Protein AF-A0A2M7E391-F1 (afdb_monomer)

Nearest PDB structures (foldseek):
  7ap4-assembly1_B  TM=9.470E-01  e=5.760E-08  Thermus thermophilus HB8
  7ap4-assembly1_A  TM=9.101E-01  e=1.115E-07  Thermus thermophilus HB8
  4ah6-assembly2_D  TM=9.267E-01  e=7.210E-05  Homo sapiens

pLDDT: mean 94.97, std 2.72, range [83.25, 98.38]

Radius of gyration: 21.44 Å; Cα contacts (8 Å, |Δi|>4): 74; chains: 1; bounding box: 49×27×47 Å

InterPro domains:
  IPR004364 Aminoacyl-tRNA synthetase, class II (D/K/N) [PF00152] (1-71)
  IPR045864 Class II Aminoacyl-tRNA synthetase/Biotinyl protein ligase (BPL) and lipoyl protein ligase (LPL) [G3DSA:3.30.930.10] (1-96)
  IPR045864 Class II Aminoacyl-tRNA synthetase/Biotinyl protein ligase (BPL) and lipoyl protein ligase (LPL) [SSF55681] (1-98)

Mean predicted aligned error: 4.76 Å

Sequence (99 aa):
GGSIRIHQPEVQQKVFDLIGFTTEQKQQFSHILEAFSYGVPPHGGIAPGLDRLLMAILGEPSVREVIAFPASSGGKISIMNAPSPASEEQLKELGIKIR

Foldseek 3Di:
DKDWDDLALVVVVVVCVVVPHDPVRVVVCVVVSVVSVVPDDGDMDDDDPVLVVVCVVVVPPDSVVSDPWDADPVRATPPDRPPDDDDPVVCVVVVHDDD

Secondary structure (DSSP, 8-state):
-EEEE---HHHHHHHHHHTT--HHHHHTTHHHHHHHHTTPPPEEEE---HHHHHHHHHT-SSGGGGSSSPBPTTS-BTTS--S-PPPHHHHHHTT----

Organism: NCBI:txid1974843

Structure (mmCIF, N/CA/C/O backbone):
data_AF-A0A2M7E391-F1
#
_entry.id   AF-A0A2M7E391-F1
#
loop_
_atom_site.group_PDB
_atom_site.id
_atom_site.type_symbol
_atom_site.label_atom_id
_atom_site.label_alt_id
_atom_site.label_comp_id
_atom_site.label_asym_id
_atom_site.label_entity_id
_atom_site.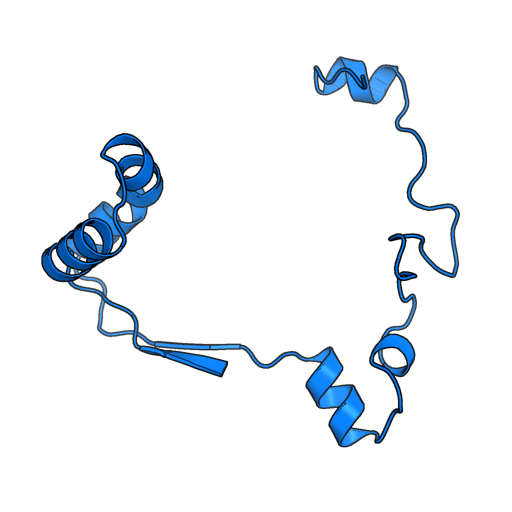label_seq_id
_atom_site.pdbx_PDB_ins_code
_atom_site.Cartn_x
_atom_site.Cartn_y
_atom_site.Cartn_z
_atom_site.occupancy
_atom_site.B_iso_or_equiv
_atom_site.auth_seq_id
_atom_site.auth_comp_id
_atom_site.auth_asym_id
_atom_site.auth_atom_id
_atom_site.pdbx_PDB_model_num
ATOM 1 N N . GLY A 1 1 ? -10.664 -5.207 -7.958 1.00 92.69 1 GLY A N 1
ATOM 2 C CA . GLY A 1 1 ? -11.957 -5.469 -7.284 1.00 92.69 1 GLY A CA 1
ATOM 3 C C . GLY A 1 1 ? -12.178 -4.456 -6.175 1.00 92.69 1 GLY A C 1
ATOM 4 O O . GLY A 1 1 ? -11.379 -3.532 -6.059 1.00 92.69 1 GLY A O 1
ATOM 5 N N . GLY A 1 2 ? 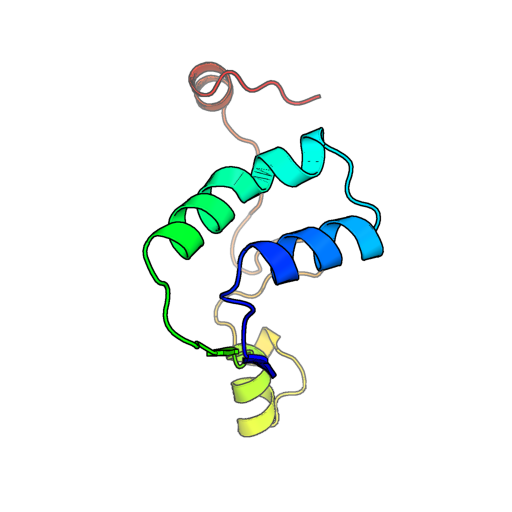-13.262 -4.571 -5.409 1.00 96.62 2 GLY A N 1
ATOM 6 C CA . GLY A 1 2 ? -13.631 -3.564 -4.412 1.00 96.62 2 GLY A CA 1
ATOM 7 C C . GLY A 1 2 ? -14.785 -3.987 -3.506 1.00 96.62 2 GLY A C 1
ATOM 8 O O . GLY A 1 2 ? -15.288 -5.099 -3.647 1.00 96.62 2 GLY A O 1
ATOM 9 N N . SER A 1 3 ? -15.182 -3.120 -2.573 1.00 97.75 3 SER A N 1
ATOM 10 C CA . SER A 1 3 ? -16.282 -3.395 -1.641 1.00 97.75 3 SER A CA 1
ATOM 11 C C . SER A 1 3 ? -17.023 -2.122 -1.233 1.00 97.75 3 SER A C 1
ATOM 13 O O . SER A 1 3 ? -16.489 -1.012 -1.324 1.00 97.75 3 SER A O 1
ATOM 15 N N . ILE A 1 4 ? -18.238 -2.310 -0.714 1.00 97.56 4 ILE A N 1
ATOM 16 C CA . ILE A 1 4 ? -18.872 -1.332 0.173 1.00 97.56 4 ILE A CA 1
ATOM 17 C C . ILE A 1 4 ? -18.085 -1.296 1.484 1.00 97.56 4 ILE A C 1
ATOM 19 O O . ILE A 1 4 ? -17.537 -2.313 1.925 1.00 97.56 4 ILE A O 1
ATOM 23 N N . ARG A 1 5 ? -17.961 -0.106 2.062 1.00 96.69 5 ARG A N 1
ATOM 24 C CA . ARG A 1 5 ? -17.195 0.141 3.278 1.00 96.69 5 ARG A CA 1
ATOM 25 C C . ARG A 1 5 ? -18.127 0.339 4.463 1.00 96.69 5 ARG A C 1
ATOM 27 O O . ARG A 1 5 ? -19.249 0.834 4.336 1.00 96.69 5 ARG A O 1
ATOM 34 N N . ILE A 1 6 ? -17.632 -0.054 5.628 1.00 96.00 6 ILE A N 1
ATOM 35 C CA . ILE A 1 6 ? -18.281 0.244 6.898 1.00 96.00 6 ILE A CA 1
ATOM 36 C C . ILE A 1 6 ? -18.151 1.751 7.131 1.00 96.00 6 ILE A C 1
ATOM 38 O O . ILE A 1 6 ? -17.074 2.310 6.965 1.00 96.00 6 ILE A O 1
ATOM 42 N N . HIS A 1 7 ? -19.258 2.394 7.488 1.00 94.12 7 HIS A N 1
ATOM 43 C CA . HIS A 1 7 ? -19.329 3.818 7.839 1.00 94.12 7 HIS A CA 1
ATOM 44 C C . HIS A 1 7 ? -19.873 4.034 9.264 1.00 94.12 7 HIS A C 1
ATOM 46 O O . HIS A 1 7 ? -19.944 5.162 9.732 1.00 94.12 7 HIS A O 1
ATOM 52 N N . GLN A 1 8 ? -20.258 2.952 9.954 1.00 93.56 8 GLN A N 1
ATOM 53 C CA . GLN A 1 8 ? -20.768 2.959 11.328 1.00 93.56 8 GLN A CA 1
ATOM 54 C C . GLN A 1 8 ? -19.633 2.594 12.303 1.00 93.56 8 GLN A C 1
ATOM 56 O O . GLN A 1 8 ? -19.100 1.479 12.198 1.00 93.56 8 GLN A O 1
ATOM 61 N N . PRO A 1 9 ? -19.250 3.483 13.243 1.00 92.12 9 PRO A N 1
ATOM 62 C CA . PRO A 1 9 ? -18.152 3.242 14.182 1.00 92.12 9 PRO A CA 1
ATOM 63 C C . PRO A 1 9 ? -18.323 1.959 15.000 1.00 92.12 9 PRO A C 1
ATOM 65 O O . PRO A 1 9 ? -17.380 1.177 15.129 1.00 92.12 9 PRO A O 1
ATOM 68 N N . GLU A 1 10 ? -19.531 1.690 15.501 1.00 92.75 10 GLU A N 1
ATOM 69 C CA . GLU A 1 10 ? -19.816 0.509 16.319 1.00 92.75 10 GLU A CA 1
ATOM 70 C C . GLU A 1 10 ? -19.648 -0.802 15.545 1.00 92.75 10 GLU A C 1
ATOM 72 O O . GLU A 1 10 ? -19.226 -1.815 16.107 1.00 92.75 10 GLU A O 1
ATOM 77 N N . VAL A 1 11 ? -19.937 -0.791 14.242 1.00 94.50 11 VAL A N 1
ATOM 78 C CA . VAL A 1 11 ? -19.737 -1.956 13.375 1.00 94.50 11 VAL A CA 1
ATOM 79 C C . VAL A 1 11 ? -18.246 -2.167 13.129 1.00 94.50 11 VAL A C 1
ATOM 81 O O . VAL A 1 11 ? -1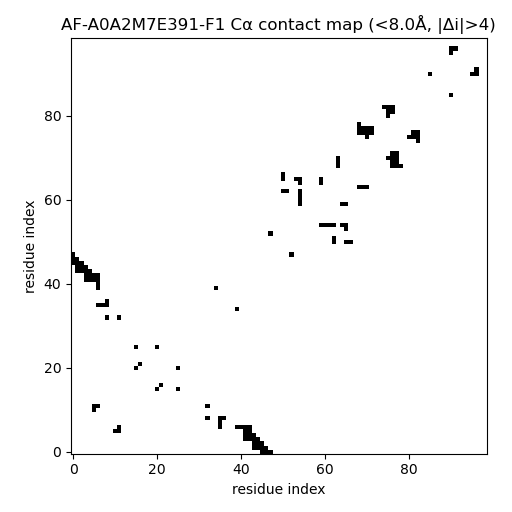7.762 -3.293 13.245 1.00 94.50 11 VAL A O 1
ATOM 84 N N . GLN A 1 12 ? -17.499 -1.094 12.852 1.00 94.56 12 GLN A N 1
ATOM 85 C CA . GLN A 1 12 ? -16.054 -1.175 12.634 1.00 94.56 12 GLN A CA 1
ATOM 86 C C . GLN A 1 12 ? -15.322 -1.669 13.891 1.00 94.56 12 GLN A C 1
ATOM 88 O O . GLN A 1 12 ? -14.417 -2.499 13.788 1.00 94.56 12 GLN A O 1
ATOM 93 N N . GLN A 1 13 ? -15.757 -1.226 15.074 1.00 92.75 13 GLN A N 1
ATOM 94 C CA . GLN A 1 13 ? -15.200 -1.660 16.354 1.00 92.75 13 GLN A CA 1
ATOM 95 C C . GLN A 1 13 ? -15.391 -3.166 16.583 1.00 92.75 13 GLN A C 1
ATOM 97 O O . GLN A 1 13 ? -14.430 -3.859 16.912 1.00 92.75 13 GLN A O 1
ATOM 102 N N . LYS A 1 14 ? -16.594 -3.693 16.315 1.00 95.38 14 LYS A N 1
ATOM 103 C CA . LYS A 1 14 ? -16.865 -5.139 16.390 1.00 95.38 14 LYS A CA 1
ATOM 104 C C . LYS A 1 14 ? -15.997 -5.933 15.418 1.00 95.38 14 LYS A C 1
ATOM 106 O O . LYS A 1 14 ? -15.512 -7.002 15.771 1.00 95.38 14 LYS A O 1
ATOM 111 N N . VAL A 1 15 ? -15.782 -5.424 14.202 1.00 96.38 15 VAL A N 1
ATOM 112 C CA . VAL A 1 15 ? -14.896 -6.078 13.227 1.00 96.38 15 VAL A CA 1
ATOM 113 C C . VAL A 1 15 ? -13.462 -6.136 13.745 1.00 96.38 15 VAL A C 1
ATOM 115 O O . VAL A 1 15 ? -12.849 -7.195 13.647 1.00 96.38 15 VAL A O 1
ATOM 118 N N . PHE A 1 16 ? -12.947 -5.056 14.341 1.00 96.00 16 PHE A N 1
ATOM 119 C CA . PHE A 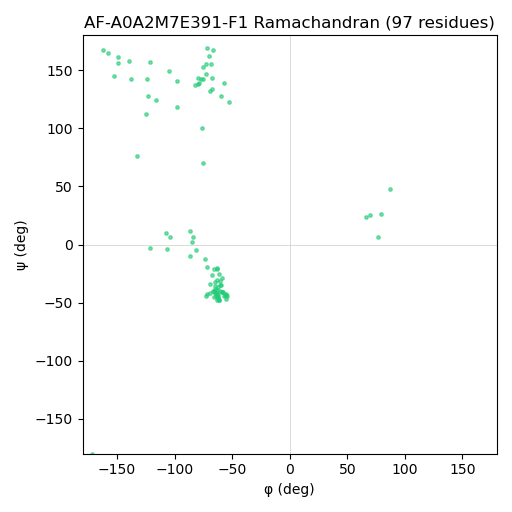1 16 ? -11.621 -5.071 14.968 1.00 96.00 16 PHE A CA 1
ATOM 120 C C . PHE A 1 16 ? -11.510 -6.118 16.078 1.00 96.00 16 PHE A C 1
ATOM 122 O O . PHE A 1 16 ? -10.497 -6.813 16.155 1.00 96.00 16 PHE A O 1
ATOM 129 N N . ASP A 1 17 ? -12.545 -6.264 16.904 1.00 95.81 17 ASP A N 1
ATOM 130 C CA . ASP A 1 17 ? -12.573 -7.280 17.960 1.00 95.81 17 ASP A CA 1
ATOM 131 C C . ASP A 1 17 ? -12.559 -8.701 17.368 1.00 95.81 17 ASP A C 1
ATOM 133 O O . ASP A 1 17 ? -11.787 -9.550 17.811 1.00 95.81 17 ASP A O 1
ATOM 137 N N . LEU A 1 18 ? -13.357 -8.947 16.323 1.00 97.56 18 LEU A N 1
ATOM 138 C CA . LEU A 1 18 ? -13.466 -10.254 15.664 1.00 97.56 18 LEU A CA 1
ATOM 139 C C . LEU A 1 18 ? -12.173 -10.698 14.970 1.00 97.56 18 LEU A C 1
ATOM 141 O O . LEU A 1 18 ? -11.864 -11.887 14.972 1.00 97.56 18 LEU A O 1
ATOM 145 N N . ILE A 1 19 ? -11.418 -9.765 14.383 1.00 96.81 19 ILE A N 1
ATOM 146 C CA . ILE A 1 19 ? -10.116 -10.067 13.761 1.00 96.81 19 ILE A CA 1
ATOM 147 C C . ILE A 1 19 ? -8.960 -10.068 14.776 1.00 96.81 19 ILE A C 1
ATOM 149 O O . ILE A 1 19 ? -7.810 -10.268 14.387 1.00 96.81 19 ILE A O 1
ATOM 153 N N . GLY A 1 20 ? -9.254 -9.857 16.065 1.00 96.44 20 GLY A N 1
ATOM 154 C CA . GLY A 1 20 ? -8.295 -9.984 17.160 1.00 96.44 20 GLY A CA 1
ATOM 155 C C . GLY A 1 20 ? -7.355 -8.793 17.339 1.00 96.44 20 GLY A C 1
ATOM 156 O O . GLY A 1 20 ? -6.251 -8.974 17.848 1.00 96.44 20 GLY A O 1
ATOM 157 N N . PHE A 1 21 ? -7.748 -7.585 16.926 1.00 96.94 21 PHE A N 1
ATOM 158 C CA . PHE A 1 21 ? -6.903 -6.405 17.128 1.00 96.94 21 PHE A CA 1
ATOM 159 C C . PHE A 1 21 ? -6.778 -6.047 18.613 1.00 96.94 21 PHE A C 1
ATOM 161 O O . PHE A 1 21 ? -7.782 -5.934 19.330 1.00 96.94 21 PHE A O 1
ATOM 168 N N . THR A 1 22 ? -5.547 -5.784 19.055 1.00 96.19 22 THR A N 1
ATOM 169 C CA . THR A 1 22 ? -5.273 -5.231 20.388 1.00 96.19 22 THR A CA 1
ATOM 170 C C . THR A 1 22 ? -5.685 -3.759 20.473 1.00 96.19 22 THR A C 1
ATOM 172 O O . THR A 1 22 ? -5.985 -3.107 19.467 1.00 96.19 22 THR A O 1
ATOM 175 N N . THR A 1 23 ? -5.698 -3.205 21.684 1.00 93.12 23 THR A N 1
ATOM 176 C CA . THR A 1 23 ? -5.997 -1.784 21.915 1.00 93.12 23 THR A CA 1
ATOM 177 C C . THR A 1 23 ? -5.016 -0.869 21.177 1.00 93.12 23 THR A C 1
ATOM 179 O O . THR A 1 23 ? -5.432 0.110 20.559 1.00 93.12 23 THR A O 1
ATOM 182 N N . GLU A 1 24 ? -3.729 -1.216 21.170 1.00 94.69 24 GLU A N 1
ATOM 183 C CA . GLU A 1 24 ? -2.670 -0.460 20.492 1.00 94.69 24 GLU A CA 1
ATOM 184 C C . GLU A 1 24 ? -2.8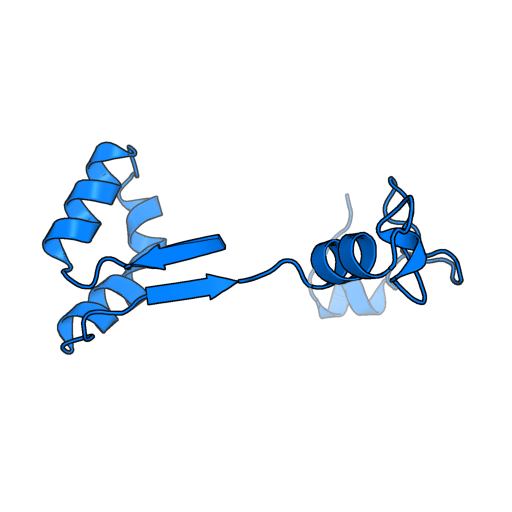58 -0.481 18.971 1.00 94.69 24 GLU A C 1
ATOM 186 O O . GLU A 1 24 ? -2.698 0.540 18.304 1.00 94.69 24 GLU A O 1
ATOM 191 N N . GLN A 1 25 ? -3.254 -1.626 18.406 1.00 95.31 25 GLN A N 1
ATOM 192 C CA . GLN A 1 25 ? -3.541 -1.733 16.974 1.00 95.31 25 GLN A CA 1
ATOM 193 C C . GLN A 1 25 ? -4.770 -0.905 16.591 1.00 95.31 25 GLN A C 1
ATOM 195 O O . GLN A 1 25 ? -4.748 -0.216 15.576 1.00 95.31 25 GLN A O 1
ATOM 200 N N . LYS A 1 26 ? -5.819 -0.899 17.422 1.00 92.50 26 LYS A N 1
ATOM 201 C CA . LYS A 1 26 ? -7.014 -0.066 17.201 1.00 92.50 26 LYS A CA 1
ATOM 202 C C . LYS A 1 26 ? -6.693 1.426 17.221 1.00 92.50 26 LYS A C 1
ATOM 204 O O . LYS A 1 26 ? -7.256 2.167 16.419 1.00 92.50 26 LYS A O 1
ATOM 209 N N . GLN A 1 27 ? -5.768 1.868 18.0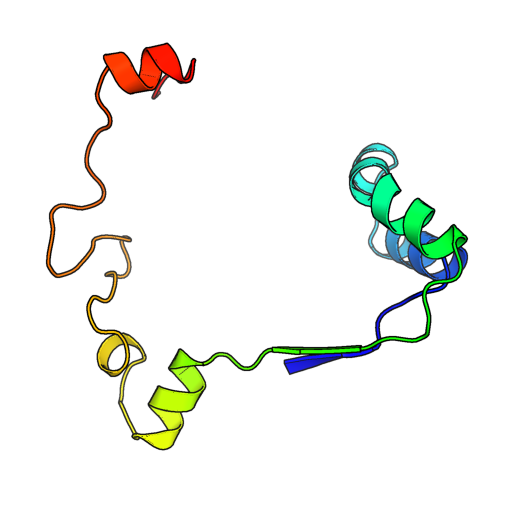79 1.00 93.38 27 GLN A N 1
ATOM 210 C CA . GLN A 1 27 ? -5.345 3.273 18.123 1.00 93.38 27 GLN A CA 1
ATOM 211 C C . GLN A 1 27 ? -4.767 3.765 16.793 1.00 93.38 27 GLN A C 1
ATOM 213 O O . GLN A 1 27 ? -4.946 4.935 16.466 1.00 93.38 27 GLN A O 1
ATOM 218 N N . GLN A 1 28 ? -4.157 2.893 15.984 1.00 94.12 28 GLN A N 1
ATOM 219 C CA . GLN A 1 28 ? -3.671 3.267 14.650 1.00 94.12 28 GLN A CA 1
ATOM 220 C C . GLN A 1 28 ? -4.806 3.703 13.708 1.00 94.12 28 GLN A C 1
ATOM 222 O O . GLN A 1 28 ? -4.553 4.429 12.752 1.00 94.12 28 GLN A O 1
ATOM 227 N N . PHE A 1 29 ? -6.055 3.314 13.993 1.00 94.19 29 PHE A N 1
ATOM 228 C CA . PHE A 1 29 ? -7.249 3.628 13.199 1.00 94.19 29 PHE A CA 1
ATOM 229 C C . PHE A 1 29 ? -8.168 4.670 13.862 1.00 94.19 29 PHE A C 1
ATOM 231 O O . PHE A 1 29 ? -9.283 4.888 13.384 1.00 94.19 29 PHE A O 1
ATOM 238 N N . SER A 1 30 ? -7.726 5.330 14.939 1.00 89.75 30 SER A N 1
ATOM 239 C CA . SER A 1 30 ? -8.530 6.312 15.690 1.00 89.75 30 SER A CA 1
ATOM 240 C C . SER A 1 30 ? -9.066 7.443 14.807 1.00 89.75 30 SER A C 1
ATOM 242 O O . SER A 1 30 ? -10.248 7.763 14.870 1.00 89.75 30 SER A O 1
ATOM 244 N N . HIS A 1 31 ? -8.227 7.961 13.912 1.00 92.44 31 HIS A N 1
ATOM 245 C CA . HIS A 1 31 ? -8.576 9.008 12.953 1.00 92.44 31 HIS A CA 1
ATOM 246 C C . HIS A 1 31 ? -9.730 8.610 12.010 1.00 92.44 31 HIS A C 1
ATOM 248 O O . HIS A 1 31 ? -10.559 9.444 11.656 1.00 92.44 31 HIS A O 1
ATOM 254 N N . ILE A 1 32 ? -9.825 7.332 11.618 1.00 91.62 32 ILE A N 1
ATOM 255 C CA . ILE A 1 32 ? -10.932 6.832 10.785 1.00 91.62 32 ILE A CA 1
ATOM 256 C C . ILE A 1 32 ? -12.228 6.756 11.599 1.00 91.62 32 ILE A C 1
ATOM 258 O O . ILE A 1 32 ? -13.286 7.144 11.106 1.00 91.62 32 ILE A O 1
ATOM 262 N N . LEU A 1 33 ? -12.157 6.275 12.844 1.00 90.19 33 LEU A N 1
ATOM 263 C CA . LEU A 1 33 ? -13.326 6.200 13.727 1.00 90.19 33 LEU A CA 1
ATOM 264 C C . LEU A 1 33 ? -13.857 7.593 14.084 1.00 90.19 33 LEU A C 1
ATOM 266 O O . LEU A 1 33 ? -15.070 7.798 14.113 1.00 90.19 33 LEU A O 1
ATOM 270 N N . GLU A 1 34 ? -12.959 8.554 14.298 1.00 91.25 34 GLU A N 1
ATOM 271 C CA . GLU A 1 34 ? -13.313 9.961 14.478 1.00 91.25 34 GLU A CA 1
ATOM 272 C C . GLU A 1 34 ? -14.007 10.511 13.230 1.00 91.25 34 GLU A C 1
ATOM 274 O O . GLU A 1 34 ? -15.096 11.071 13.339 1.00 91.25 34 GLU A O 1
ATOM 279 N N . ALA A 1 35 ? -13.458 10.262 12.036 1.00 91.75 35 ALA A N 1
ATOM 280 C CA . ALA A 1 35 ? -14.087 10.685 10.788 1.00 91.75 35 ALA A CA 1
ATOM 281 C C . ALA A 1 35 ? -15.524 10.152 10.652 1.00 91.75 35 ALA A C 1
ATOM 283 O O . ALA A 1 35 ? -16.427 10.910 10.300 1.00 91.75 35 ALA A O 1
ATOM 284 N N . PHE A 1 36 ? -15.768 8.879 10.985 1.00 92.31 36 PHE A N 1
ATOM 285 C CA . PHE A 1 36 ? -17.108 8.278 10.935 1.00 92.31 36 PHE A CA 1
ATOM 286 C C . PHE A 1 36 ? -18.115 8.986 11.855 1.00 92.31 36 PHE A C 1
ATOM 288 O O . PHE A 1 36 ? -19.292 9.078 11.501 1.00 92.31 36 PHE A O 1
ATOM 295 N N . SER A 1 37 ? -17.663 9.549 12.982 1.00 87.94 37 SER A N 1
ATOM 296 C CA . SER A 1 37 ? -18.519 10.300 13.912 1.00 87.94 37 SER A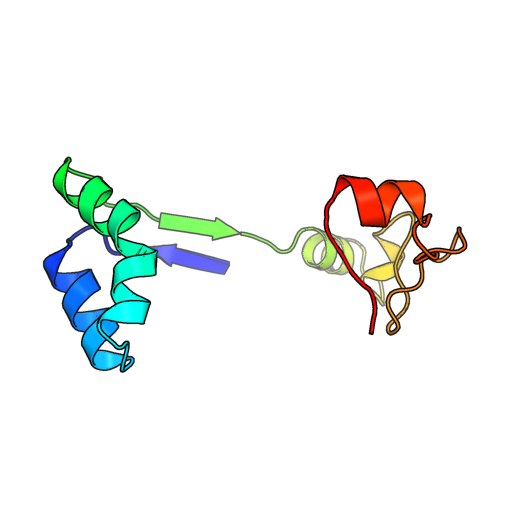 CA 1
ATOM 297 C C . SER A 1 37 ? -19.088 11.596 13.317 1.00 87.94 37 SER A C 1
ATOM 299 O O . SER A 1 37 ? -20.142 12.056 13.752 1.00 87.94 37 SER A O 1
ATOM 301 N N . TYR A 1 38 ? -18.462 12.139 12.268 1.00 93.69 38 TYR A N 1
ATOM 302 C CA . TYR A 1 38 ? -18.942 13.329 11.559 1.00 93.69 38 TYR A CA 1
ATOM 303 C C . TYR A 1 38 ? -20.001 13.031 10.486 1.00 93.69 38 TYR A C 1
ATOM 305 O O . TYR A 1 38 ? -20.398 13.934 9.751 1.00 93.69 38 TYR A O 1
ATOM 313 N N . GLY A 1 39 ? -20.481 11.787 10.385 1.00 90.69 39 GLY A N 1
ATOM 314 C CA . GLY A 1 39 ? -21.559 11.424 9.462 1.00 90.69 39 GLY A CA 1
ATOM 315 C C . GLY A 1 39 ? -21.069 11.052 8.064 1.00 90.69 39 GLY A C 1
ATOM 316 O O . GLY A 1 39 ? -21.611 11.522 7.063 1.00 90.69 39 GLY A O 1
ATOM 317 N N . VAL A 1 40 ? -20.047 10.195 7.979 1.00 94.31 40 VAL A N 1
ATOM 318 C CA . VAL A 1 40 ? -19.581 9.651 6.692 1.00 94.31 40 VAL A CA 1
ATOM 319 C C . VAL A 1 40 ? -20.722 8.877 6.013 1.00 94.31 40 VAL A C 1
ATOM 321 O O . VAL A 1 40 ? -21.312 7.990 6.636 1.00 94.31 40 VAL A O 1
ATOM 324 N N . PRO A 1 41 ? -21.050 9.167 4.739 1.00 96.31 41 PRO A N 1
ATOM 325 C CA . PRO A 1 41 ? -22.142 8.488 4.055 1.00 96.31 41 PRO A CA 1
ATOM 326 C C . PRO A 1 41 ? -21.792 7.022 3.750 1.00 96.31 41 PRO A C 1
ATOM 328 O O . PRO A 1 41 ? -20.611 6.649 3.703 1.00 96.31 41 PRO A O 1
ATOM 331 N N . PRO A 1 42 ? -22.798 6.178 3.456 1.00 96.62 42 PRO A N 1
ATOM 332 C CA . PRO A 1 42 ? -22.560 4.882 2.837 1.00 96.62 42 PRO A CA 1
ATOM 333 C C . PRO A 1 42 ? -21.717 5.048 1.569 1.00 96.62 42 PRO A C 1
ATOM 335 O O . PRO A 1 42 ? -22.084 5.788 0.657 1.00 96.62 42 PRO A O 1
ATOM 338 N N . HIS A 1 43 ? -20.570 4.374 1.519 1.00 96.88 43 HIS A N 1
ATOM 339 C CA . HIS A 1 43 ? -19.602 4.532 0.440 1.00 96.88 43 HIS A CA 1
ATOM 340 C C . HIS A 1 43 ? -18.996 3.192 0.033 1.00 96.88 43 HIS A C 1
ATOM 342 O O . HIS A 1 43 ? -18.979 2.215 0.783 1.00 96.88 43 HIS A O 1
ATOM 348 N N . GLY A 1 44 ? -18.487 3.147 -1.190 1.00 97.81 44 GLY A N 1
ATOM 349 C CA . GLY A 1 44 ? -17.841 1.981 -1.765 1.00 97.81 44 GLY A CA 1
ATOM 350 C C . GLY A 1 44 ? -16.930 2.392 -2.906 1.00 97.81 44 GLY A C 1
ATOM 351 O O . GLY A 1 44 ? -17.003 3.513 -3.404 1.00 97.81 44 GLY A O 1
ATOM 352 N N . GLY A 1 45 ? -16.052 1.485 -3.312 1.00 97.06 45 GLY A N 1
ATOM 353 C CA . GLY A 1 45 ? -15.129 1.758 -4.405 1.00 97.06 45 GLY A CA 1
ATOM 354 C C . GLY A 1 45 ? -14.539 0.489 -4.984 1.00 97.06 45 GLY A C 1
ATOM 355 O O . GLY A 1 45 ? -14.645 -0.586 -4.391 1.00 97.06 45 GLY A O 1
ATOM 356 N N . ILE A 1 46 ? -13.900 0.631 -6.142 1.00 97.88 46 ILE A N 1
ATOM 357 C CA . ILE A 1 46 ? -13.245 -0.443 -6.885 1.00 97.88 46 ILE A CA 1
ATOM 358 C C . ILE A 1 46 ? -11.900 0.046 -7.420 1.00 97.88 46 ILE A C 1
ATOM 360 O O . ILE A 1 46 ? -11.782 1.186 -7.852 1.00 97.88 46 ILE A O 1
ATOM 364 N N . ALA A 1 47 ? -10.896 -0.833 -7.404 1.00 97.00 47 ALA A N 1
ATOM 365 C CA . ALA A 1 47 ? -9.601 -0.587 -8.029 1.00 97.00 47 ALA A CA 1
ATOM 366 C C . ALA A 1 47 ? -9.279 -1.726 -9.016 1.00 97.00 47 ALA A C 1
ATOM 368 O O . ALA A 1 47 ? -9.120 -2.882 -8.588 1.00 97.00 47 ALA A O 1
ATOM 369 N N . PRO A 1 48 ? -9.248 -1.465 -10.335 1.00 95.25 48 PRO A N 1
ATOM 370 C CA . PRO A 1 48 ? -8.687 -2.400 -11.301 1.00 95.25 48 PRO A CA 1
ATOM 371 C C . PRO A 1 48 ? -7.154 -2.345 -11.256 1.00 95.25 48 PRO A C 1
ATOM 373 O O . PRO A 1 48 ? -6.566 -1.280 -11.094 1.00 95.25 48 PRO A O 1
ATOM 376 N N . GLY A 1 49 ? -6.496 -3.495 -11.414 1.00 97.00 49 GLY A N 1
ATOM 377 C CA . GLY A 1 49 ? -5.050 -3.518 -11.633 1.00 97.00 49 GLY A CA 1
ATOM 378 C C . GLY A 1 49 ? -4.769 -3.117 -13.074 1.00 97.00 49 GLY A C 1
ATOM 379 O O . GLY A 1 49 ? -4.949 -3.954 -13.956 1.00 97.00 49 GLY A O 1
ATOM 380 N N . LEU A 1 50 ? -4.386 -1.858 -13.303 1.00 97.62 50 LEU A N 1
ATOM 381 C CA . LEU A 1 50 ? -4.244 -1.277 -14.641 1.00 97.62 50 LEU A CA 1
ATOM 382 C C . LEU A 1 50 ? -3.305 -2.098 -15.531 1.00 97.62 50 LEU A C 1
ATOM 384 O O . LEU A 1 50 ? -3.680 -2.453 -16.642 1.00 97.62 50 LEU A O 1
ATOM 388 N N . ASP A 1 51 ? -2.138 -2.481 -15.021 1.00 97.62 51 ASP A N 1
ATOM 389 C CA . ASP A 1 51 ? -1.141 -3.225 -15.794 1.00 97.62 51 ASP A CA 1
ATOM 390 C C . ASP A 1 51 ? -1.663 -4.613 -16.187 1.00 97.62 51 ASP A C 1
ATOM 392 O O . ASP A 1 51 ? -1.529 -5.052 -17.322 1.00 97.62 51 ASP A O 1
ATOM 396 N N . ARG A 1 52 ? -2.346 -5.308 -15.269 1.00 97.38 52 ARG A N 1
ATOM 397 C CA . ARG A 1 52 ? -2.955 -6.614 -15.579 1.00 97.38 52 ARG A CA 1
ATOM 398 C C . ARG A 1 52 ? -4.136 -6.491 -16.535 1.00 97.38 52 ARG A C 1
ATOM 400 O O . ARG A 1 52 ? -4.348 -7.392 -17.340 1.00 97.38 52 ARG A O 1
ATOM 407 N N . LEU A 1 53 ? -4.901 -5.405 -16.437 1.00 97.88 53 LEU A N 1
ATOM 408 C CA . LEU A 1 53 ? -5.973 -5.106 -17.377 1.00 97.88 53 LEU A CA 1
ATOM 409 C C . LEU A 1 53 ? -5.397 -4.898 -18.783 1.00 97.88 53 LEU A C 1
ATOM 411 O O . LEU A 1 53 ? -5.875 -5.526 -19.721 1.00 97.88 53 LEU A O 1
ATOM 415 N N . LEU A 1 54 ? -4.341 -4.091 -18.919 1.00 98.06 54 LEU A N 1
ATOM 416 C CA . LEU A 1 54 ? -3.655 -3.868 -20.194 1.00 98.06 54 LEU A CA 1
ATOM 417 C C . LEU A 1 54 ? -3.032 -5.153 -20.743 1.00 98.06 54 LEU A C 1
ATOM 419 O O . LEU A 1 54 ? -3.251 -5.466 -21.905 1.00 98.06 54 LEU A O 1
ATOM 423 N N . MET A 1 55 ? -2.339 -5.930 -19.908 1.00 98.31 55 MET A N 1
ATOM 424 C CA . MET A 1 55 ? -1.771 -7.228 -20.289 1.00 98.31 55 MET A CA 1
ATOM 425 C C . MET A 1 55 ? -2.844 -8.156 -20.876 1.00 98.31 55 MET A C 1
ATOM 427 O O . MET A 1 55 ? -2.629 -8.769 -21.914 1.00 98.31 55 MET A O 1
ATOM 431 N N . ALA A 1 56 ? -4.024 -8.220 -20.249 1.00 97.94 56 ALA A N 1
ATOM 432 C CA . ALA A 1 56 ? -5.135 -9.032 -20.740 1.00 97.94 56 ALA A CA 1
ATOM 433 C C . ALA A 1 56 ? -5.746 -8.489 -22.045 1.00 97.94 56 ALA A C 1
ATOM 435 O O . ALA A 1 56 ? -6.051 -9.276 -22.936 1.00 97.94 56 ALA A O 1
ATOM 436 N N . ILE A 1 57 ? -5.916 -7.165 -22.168 1.00 98.19 57 ILE A N 1
ATOM 437 C CA . ILE A 1 57 ? -6.455 -6.516 -23.380 1.00 98.19 57 ILE A CA 1
ATOM 438 C C . ILE A 1 57 ? -5.514 -6.709 -24.575 1.00 98.19 57 ILE A C 1
ATOM 440 O O . ILE A 1 57 ? -5.976 -6.950 -25.686 1.00 98.19 57 ILE A O 1
ATOM 444 N N . LEU A 1 58 ? -4.207 -6.592 -24.342 1.00 98.19 58 LEU A N 1
ATOM 445 C CA . LEU A 1 58 ? -3.170 -6.683 -25.370 1.00 98.19 58 LEU A CA 1
ATOM 446 C C . LEU A 1 58 ? -2.725 -8.129 -25.643 1.00 98.19 58 LEU A C 1
ATOM 448 O O . LEU A 1 58 ? -2.030 -8.375 -26.620 1.00 98.19 58 LEU A O 1
ATOM 452 N N . GLY A 1 59 ? -3.150 -9.093 -24.818 1.00 98.00 59 GLY A N 1
ATOM 453 C CA . GLY A 1 59 ? -2.768 -10.499 -24.964 1.00 98.00 59 GLY A CA 1
ATOM 454 C C . GLY A 1 59 ? -1.300 -10.770 -24.632 1.00 98.00 59 GLY A C 1
ATOM 455 O O . GLY A 1 59 ? -0.726 -11.733 -25.136 1.00 98.00 59 GLY A O 1
ATOM 456 N N . GLU A 1 60 ? -0.693 -9.931 -23.793 1.00 98.38 60 GLU A N 1
ATOM 457 C CA . GLU A 1 60 ? 0.722 -10.037 -23.455 1.00 98.38 60 GLU A CA 1
ATOM 458 C C . GLU A 1 60 ? 0.982 -11.196 -22.478 1.00 98.38 60 GLU A C 1
ATOM 460 O O . GLU A 1 60 ? 0.210 -11.416 -21.537 1.00 98.38 60 GLU A O 1
ATOM 465 N N . PRO A 1 61 ? 2.098 -11.930 -22.628 1.00 97.00 61 PRO A N 1
ATOM 466 C CA . PRO A 1 61 ? 2.417 -13.079 -21.781 1.00 97.00 61 PRO A CA 1
ATOM 467 C C . PRO A 1 61 ? 2.861 -12.675 -20.367 1.00 97.00 61 PRO A C 1
ATOM 469 O O . PRO A 1 61 ? 2.992 -13.525 -19.484 1.00 97.00 61 PRO A O 1
ATOM 472 N N . SER A 1 62 ? 3.145 -11.390 -20.148 1.00 95.94 62 SER A N 1
ATOM 473 C CA . SER A 1 62 ? 3.709 -10.866 -18.911 1.00 95.94 62 SER A CA 1
ATOM 474 C C . SER A 1 62 ? 3.316 -9.409 -18.699 1.00 95.94 62 SER A C 1
ATOM 476 O O . SER A 1 62 ? 3.288 -8.608 -19.626 1.00 95.94 62 SER A O 1
ATOM 478 N N . VAL A 1 63 ? 3.115 -9.027 -17.434 1.00 96.06 63 VAL A N 1
ATOM 479 C CA . VAL A 1 63 ? 2.858 -7.631 -17.042 1.00 96.06 63 VAL A CA 1
ATOM 480 C C . VAL A 1 63 ? 4.042 -6.714 -17.367 1.00 96.06 63 VAL A C 1
ATOM 482 O O . VAL A 1 63 ? 3.890 -5.503 -17.455 1.00 96.06 63 VAL A O 1
ATOM 485 N N . ARG A 1 64 ? 5.239 -7.284 -17.553 1.00 95.00 64 ARG A N 1
ATOM 486 C CA . ARG A 1 64 ? 6.435 -6.518 -17.918 1.00 95.00 64 ARG A CA 1
ATOM 487 C C . ARG A 1 64 ? 6.353 -5.930 -19.324 1.00 95.00 64 ARG A C 1
ATOM 489 O O . ARG A 1 64 ? 6.959 -4.892 -19.534 1.00 95.00 64 ARG A O 1
ATOM 496 N N . GLU A 1 65 ? 5.585 -6.539 -20.227 1.00 96.19 65 GLU A N 1
ATOM 497 C CA . GLU A 1 65 ? 5.442 -6.056 -21.610 1.00 96.19 65 GLU A CA 1
ATOM 498 C C . GLU A 1 65 ? 4.618 -4.762 -21.696 1.00 96.19 65 GLU A C 1
ATOM 500 O O . GLU A 1 65 ? 4.723 -4.013 -22.661 1.00 96.19 65 GLU A O 1
ATOM 505 N N . VAL A 1 66 ? 3.828 -4.457 -20.660 1.00 97.19 66 VAL A N 1
ATOM 506 C CA . VAL A 1 66 ? 2.997 -3.242 -20.593 1.00 97.19 66 VAL A CA 1
ATOM 507 C C . VAL A 1 66 ? 3.573 -2.161 -19.674 1.00 97.19 66 VAL A C 1
ATOM 509 O O . VAL A 1 66 ? 2.932 -1.138 -19.440 1.00 97.19 66 VAL A O 1
ATOM 512 N N . ILE A 1 67 ? 4.785 -2.369 -19.152 1.00 96.81 67 ILE A N 1
ATOM 513 C CA . ILE A 1 67 ? 5.494 -1.423 -18.286 1.00 96.81 67 ILE A CA 1
ATOM 514 C C . ILE A 1 67 ? 6.761 -0.983 -19.014 1.00 96.81 67 ILE A C 1
ATOM 516 O O . ILE A 1 67 ? 7.597 -1.812 -19.347 1.00 96.81 67 ILE A O 1
ATOM 520 N N . ALA A 1 68 ? 6.951 0.325 -19.204 1.00 95.31 68 ALA A N 1
ATOM 521 C CA . ALA A 1 68 ? 8.093 0.847 -19.962 1.00 95.31 68 ALA A CA 1
ATOM 522 C C . ALA A 1 68 ? 9.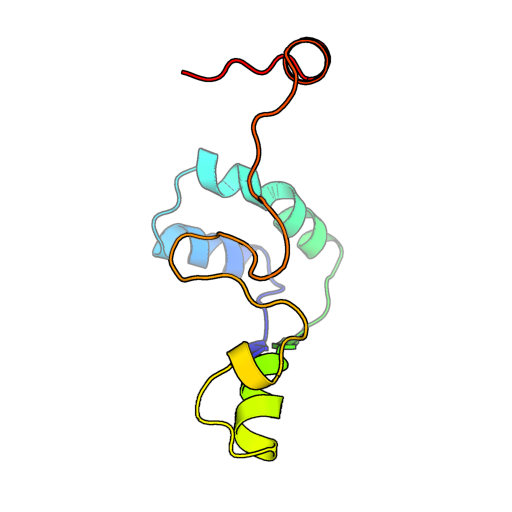462 0.426 -19.383 1.00 95.31 68 ALA A C 1
ATOM 524 O O . ALA A 1 68 ? 10.374 0.074 -20.126 1.00 95.31 68 ALA A O 1
ATOM 525 N N . PHE A 1 69 ? 9.605 0.441 -18.051 1.00 95.25 69 PHE A N 1
ATOM 526 C CA . PHE A 1 69 ? 10.852 0.113 -17.348 1.00 95.25 69 PHE A CA 1
ATOM 527 C C . PHE A 1 69 ? 10.582 -0.863 -16.192 1.00 95.25 69 PHE A C 1
ATOM 529 O O . PHE A 1 69 ? 10.508 -0.454 -15.031 1.00 95.25 69 PHE A O 1
ATOM 536 N N . PRO A 1 70 ? 10.364 -2.157 -16.483 1.00 95.31 70 PRO A N 1
ATOM 537 C CA . PRO A 1 70 ? 9.927 -3.113 -15.479 1.00 95.31 70 PRO A CA 1
ATOM 538 C C . PRO A 1 70 ? 11.055 -3.475 -14.506 1.00 95.31 70 PRO A C 1
ATOM 540 O O . PRO A 1 70 ? 12.227 -3.584 -14.875 1.00 95.31 70 PRO A O 1
ATOM 543 N N . ALA A 1 71 ? 10.684 -3.741 -13.254 1.00 93.94 71 ALA A N 1
ATOM 544 C CA . ALA A 1 71 ? 11.589 -4.325 -12.275 1.00 93.94 71 ALA A CA 1
ATOM 545 C C . ALA A 1 71 ? 11.711 -5.851 -12.461 1.00 93.94 71 ALA A C 1
ATOM 547 O O . ALA A 1 71 ? 10.745 -6.564 -12.762 1.00 93.94 71 ALA A O 1
ATOM 548 N N . SER A 1 72 ? 12.916 -6.371 -12.234 1.00 91.56 72 SER A N 1
ATOM 549 C CA . SER A 1 72 ? 13.165 -7.803 -12.048 1.00 91.56 72 SER A CA 1
ATOM 550 C C . SER A 1 72 ? 12.515 -8.319 -10.755 1.00 91.56 72 SER A C 1
ATOM 552 O O . SER A 1 72 ? 12.119 -7.546 -9.885 1.00 91.56 72 SER A O 1
ATOM 554 N N . SER A 1 73 ? 12.441 -9.643 -10.585 1.00 90.81 73 SER A N 1
ATOM 555 C CA . SER A 1 73 ? 11.928 -10.261 -9.349 1.00 90.81 73 SER A CA 1
ATOM 556 C C . SER A 1 73 ? 12.750 -9.897 -8.108 1.00 90.81 73 SER A C 1
ATOM 558 O O . SER A 1 73 ? 12.214 -9.898 -7.007 1.00 90.81 73 SER A O 1
ATOM 560 N N . GLY A 1 74 ? 14.030 -9.554 -8.285 1.00 91.81 74 GLY A N 1
ATOM 561 C CA . GLY A 1 74 ? 14.909 -9.053 -7.227 1.00 91.81 74 GLY A CA 1
ATOM 562 C C . GLY A 1 74 ? 14.839 -7.538 -7.015 1.00 91.81 74 GLY A C 1
ATOM 563 O O . GLY A 1 74 ? 15.726 -6.987 -6.372 1.00 91.81 74 GLY A O 1
ATOM 564 N N . GLY A 1 75 ? 13.857 -6.844 -7.604 1.00 93.38 75 GLY A N 1
ATOM 565 C CA . GLY A 1 75 ? 13.660 -5.402 -7.428 1.00 93.38 75 GLY A CA 1
ATOM 566 C C . GLY A 1 75 ? 14.629 -4.504 -8.205 1.00 93.38 75 GLY A C 1
ATOM 567 O O . GLY A 1 75 ? 14.587 -3.290 -8.034 1.00 93.38 75 GLY A O 1
ATOM 568 N N . LYS A 1 76 ? 15.489 -5.061 -9.069 1.00 93.38 76 LYS A N 1
ATOM 569 C CA . LYS A 1 76 ? 16.384 -4.262 -9.926 1.00 93.38 76 LYS A CA 1
ATOM 570 C C . LYS A 1 76 ? 15.661 -3.718 -11.152 1.00 93.38 76 LYS A C 1
ATOM 572 O O . LYS A 1 76 ? 14.928 -4.481 -11.783 1.00 93.38 76 LYS A O 1
ATOM 577 N N . ILE A 1 77 ? 15.908 -2.461 -11.510 1.00 93.50 77 ILE A N 1
ATOM 578 C CA . ILE A 1 77 ? 15.313 -1.805 -12.688 1.00 93.50 77 ILE A CA 1
ATOM 579 C C . ILE A 1 77 ? 16.097 -2.164 -13.955 1.00 93.50 77 ILE A C 1
ATOM 581 O O . ILE A 1 77 ? 17.323 -2.184 -13.944 1.00 93.50 77 ILE A O 1
ATOM 585 N N . SER A 1 78 ? 15.399 -2.449 -15.056 1.00 87.50 78 SER A N 1
ATOM 586 C CA . SER A 1 78 ? 16.005 -2.956 -16.300 1.00 87.50 78 SER A CA 1
ATOM 587 C C . SER A 1 78 ? 16.993 -1.999 -16.978 1.00 87.50 78 SER A C 1
ATOM 589 O O . SER A 1 78 ? 17.932 -2.457 -17.622 1.00 87.50 78 SER A O 1
ATOM 591 N N . ILE A 1 79 ? 16.788 -0.688 -16.840 1.00 92.75 79 ILE A N 1
ATOM 592 C CA . ILE A 1 79 ? 17.545 0.344 -17.568 1.00 92.75 79 ILE A CA 1
ATOM 593 C C . ILE A 1 79 ? 18.561 1.106 -16.712 1.00 92.75 79 ILE A C 1
ATOM 595 O O . ILE A 1 79 ? 19.262 1.974 -17.225 1.00 92.75 79 ILE A O 1
ATOM 599 N N . MET A 1 80 ? 18.630 0.838 -15.406 1.00 93.38 80 MET A N 1
ATOM 600 C CA . MET A 1 80 ? 19.505 1.589 -14.506 1.00 93.38 80 MET A CA 1
ATOM 601 C C . MET A 1 80 ? 20.006 0.739 -13.343 1.00 93.38 80 MET A C 1
ATOM 603 O O . MET A 1 80 ? 19.356 -0.213 -12.917 1.00 93.38 80 MET A O 1
ATOM 607 N N . ASN A 1 81 ? 21.145 1.140 -12.779 1.00 91.56 81 ASN A N 1
ATOM 608 C CA . ASN A 1 81 ? 21.714 0.532 -11.578 1.00 91.56 81 ASN A CA 1
ATOM 609 C C . ASN A 1 81 ? 20.934 0.971 -10.330 1.00 91.56 81 ASN A C 1
ATOM 611 O O . ASN A 1 81 ? 21.425 1.754 -9.521 1.00 91.56 81 ASN A O 1
ATOM 615 N N . ALA A 1 82 ? 19.702 0.481 -10.204 1.00 94.06 82 ALA A N 1
ATOM 616 C CA . ALA A 1 82 ? 18.833 0.694 -9.056 1.00 94.06 82 ALA A CA 1
ATOM 617 C C . ALA A 1 82 ? 18.372 -0.654 -8.467 1.00 94.06 82 ALA A C 1
ATOM 619 O O . ALA A 1 82 ? 18.094 -1.578 -9.238 1.00 94.06 82 ALA A O 1
ATOM 620 N N . PRO A 1 83 ? 18.254 -0.774 -7.131 1.00 94.38 83 PRO A N 1
ATOM 621 C CA . PRO A 1 83 ? 18.626 0.239 -6.138 1.00 94.38 83 PRO A CA 1
ATOM 622 C C . PRO A 1 83 ? 20.150 0.452 -6.067 1.00 94.38 83 PRO A C 1
ATOM 624 O O . PRO A 1 83 ? 20.926 -0.442 -6.406 1.00 94.38 83 PRO A O 1
ATOM 627 N N . SER A 1 84 ? 20.564 1.636 -5.620 1.00 93.81 84 SER A N 1
ATOM 628 C CA . SER A 1 84 ? 21.962 2.001 -5.363 1.00 93.81 84 SER A CA 1
ATOM 629 C C . SER A 1 84 ? 22.141 2.428 -3.901 1.00 93.81 84 SER A C 1
ATOM 631 O O . SER A 1 84 ? 21.162 2.842 -3.274 1.00 93.81 84 SER A O 1
ATOM 633 N N . PRO A 1 85 ? 23.361 2.355 -3.340 1.00 94.12 85 PRO A N 1
ATOM 634 C CA . PRO A 1 85 ? 23.631 2.871 -2.000 1.00 94.12 85 PRO A CA 1
ATOM 635 C C . PRO A 1 85 ? 23.274 4.360 -1.883 1.00 94.12 85 PRO A C 1
ATOM 637 O O . PRO A 1 85 ? 23.547 5.135 -2.801 1.00 94.12 85 PRO A O 1
ATOM 640 N N . ALA A 1 86 ? 22.677 4.751 -0.756 1.00 95.69 86 ALA A N 1
ATOM 641 C CA . ALA A 1 86 ? 22.526 6.157 -0.380 1.00 95.69 86 ALA A CA 1
ATOM 642 C C . ALA A 1 86 ? 23.868 6.716 0.121 1.00 95.69 86 ALA A C 1
ATOM 644 O O . ALA A 1 86 ? 24.688 5.959 0.650 1.00 95.69 86 ALA A O 1
ATOM 645 N N . SER A 1 87 ? 24.096 8.024 -0.024 1.00 96.50 87 SER A N 1
ATOM 646 C CA . SER A 1 87 ? 25.316 8.648 0.501 1.00 96.50 87 SER A CA 1
ATOM 647 C C . SER A 1 87 ? 25.278 8.760 2.028 1.00 96.50 87 SER A C 1
ATOM 649 O O . SER A 1 87 ? 24.210 8.828 2.641 1.00 96.50 87 SER A O 1
ATOM 651 N N . GLU A 1 88 ? 26.450 8.820 2.664 1.00 96.44 88 GLU A N 1
ATOM 652 C CA . GLU A 1 88 ? 26.539 9.017 4.117 1.00 96.44 88 GLU A CA 1
ATOM 653 C C . GLU A 1 88 ? 25.903 10.340 4.564 1.00 96.44 88 GLU A C 1
ATOM 655 O O . GLU A 1 88 ? 25.280 10.401 5.622 1.00 96.44 88 GLU A O 1
ATOM 660 N N . GLU A 1 89 ? 26.014 11.384 3.740 1.00 97.56 89 GLU A N 1
ATOM 661 C CA . GLU A 1 89 ? 25.400 12.691 3.983 1.00 97.56 89 GLU A CA 1
ATOM 662 C C . GLU A 1 89 ? 23.871 12.585 4.045 1.00 97.56 89 GLU A C 1
ATOM 664 O O . GLU A 1 89 ? 23.277 13.050 5.015 1.00 97.56 89 GLU A O 1
ATOM 669 N N . GLN A 1 90 ? 23.249 11.890 3.082 1.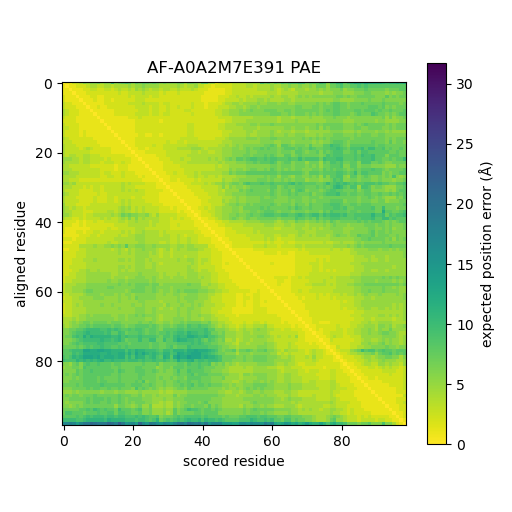00 97.81 90 GLN A N 1
ATOM 670 C CA . GLN A 1 90 ? 21.798 11.653 3.053 1.00 97.81 90 GLN A CA 1
ATOM 671 C C . GLN A 1 90 ? 21.333 10.828 4.254 1.00 97.81 90 GLN A C 1
ATOM 673 O O . GLN A 1 90 ? 20.321 11.134 4.883 1.00 97.81 90 GLN A O 1
ATOM 678 N N . LEU A 1 91 ? 22.079 9.773 4.593 1.00 97.94 91 LEU A N 1
ATOM 679 C CA . LEU A 1 91 ? 21.758 8.929 5.743 1.00 97.94 91 LEU A CA 1
ATOM 680 C C . LEU A 1 91 ? 21.847 9.721 7.051 1.00 97.94 91 LEU A C 1
ATOM 682 O O . LEU A 1 91 ? 20.966 9.599 7.903 1.00 97.94 91 LEU A O 1
ATOM 686 N N . LYS A 1 92 ? 22.871 10.570 7.194 1.00 97.31 92 LYS A N 1
ATOM 687 C CA . LYS A 1 92 ? 23.045 11.440 8.360 1.00 97.31 92 LYS A CA 1
ATOM 688 C C . LYS A 1 92 ? 21.942 12.492 8.456 1.00 97.31 92 LYS A C 1
ATOM 690 O O . LYS A 1 92 ? 21.413 12.682 9.548 1.00 97.31 92 LYS A O 1
ATOM 695 N N . GLU A 1 93 ? 21.596 13.143 7.348 1.00 97.75 93 GLU A N 1
ATOM 696 C CA . GLU A 1 93 ? 20.507 14.125 7.278 1.00 97.75 93 GLU A CA 1
ATOM 697 C C . GLU A 1 93 ? 19.173 13.514 7.724 1.00 97.75 93 GLU A C 1
ATOM 699 O O . GLU A 1 93 ? 18.463 14.099 8.539 1.00 97.75 93 GLU A O 1
ATOM 704 N N . LEU A 1 94 ? 18.869 12.300 7.257 1.00 97.81 94 LEU A N 1
ATOM 705 C CA . LEU A 1 94 ? 17.637 11.585 7.599 1.00 97.81 94 LEU A CA 1
ATOM 706 C C . LEU A 1 94 ? 17.696 10.869 8.961 1.00 97.81 94 LEU A C 1
ATOM 708 O O . LEU A 1 94 ? 16.701 10.284 9.389 1.00 97.81 94 LEU A O 1
ATOM 712 N N . GLY A 1 95 ? 18.846 10.875 9.645 1.00 97.00 95 GLY A N 1
ATOM 713 C CA . GLY A 1 95 ? 19.042 10.168 10.915 1.00 97.00 95 GLY A CA 1
ATOM 714 C C . GLY A 1 95 ? 18.986 8.637 10.802 1.00 97.00 95 GLY A C 1
ATOM 715 O O . GLY A 1 95 ? 18.698 7.955 11.787 1.00 97.00 95 GLY A O 1
ATOM 716 N N . ILE A 1 96 ? 19.251 8.081 9.617 1.00 97.44 96 ILE A N 1
ATOM 717 C CA . ILE A 1 96 ? 19.162 6.646 9.314 1.00 97.44 96 ILE A CA 1
ATOM 718 C C . ILE A 1 96 ? 20.552 6.004 9.407 1.00 97.44 96 ILE A C 1
ATOM 720 O O . ILE A 1 96 ? 21.550 6.566 8.964 1.00 97.44 96 ILE A O 1
ATOM 724 N N . LYS A 1 97 ? 20.626 4.782 9.951 1.00 94.69 97 LYS A N 1
ATOM 725 C CA . LYS A 1 97 ? 21.829 3.935 9.906 1.00 94.69 97 LYS A CA 1
ATOM 726 C C . LYS A 1 97 ? 21.499 2.602 9.251 1.00 94.69 97 LYS A C 1
ATOM 728 O O . LYS A 1 97 ? 20.563 1.925 9.675 1.00 94.69 97 LYS A O 1
ATOM 733 N N . ILE A 1 98 ? 22.282 2.226 8.245 1.00 93.25 98 ILE A N 1
ATOM 734 C CA . ILE A 1 98 ? 22.211 0.900 7.623 1.00 93.25 98 ILE A CA 1
ATOM 735 C C . ILE A 1 98 ? 22.946 -0.094 8.541 1.00 93.25 98 ILE A C 1
ATOM 737 O O . ILE A 1 98 ? 23.967 0.264 9.130 1.00 93.25 98 ILE A O 1
ATOM 741 N N . ARG A 1 99 ? 22.386 -1.296 8.718 1.00 83.25 99 ARG A N 1
ATOM 742 C CA . ARG A 1 99 ? 22.969 -2.393 9.509 1.00 83.25 99 ARG A CA 1
ATOM 743 C C . ARG A 1 99 ? 23.617 -3.430 8.609 1.00 83.25 99 ARG A C 1
ATOM 745 O O . ARG A 1 99 ? 23.057 -3.655 7.514 1.00 83.25 99 ARG A O 1
#

Solvent-accessible surface area (backbone atoms only — not comparable to full-atom values): 6186 Å² total; per-residue (Å²): 94,67,50,76,51,87,42,50,51,73,59,51,53,51,52,39,55,74,74,64,53,51,73,72,60,49,57,78,48,44,70,58,46,54,51,27,75,76,65,48,65,88,49,66,54,71,51,77,60,62,52,60,49,48,16,62,76,72,68,48,97,40,56,55,80,70,35,99,72,39,63,47,98,86,61,35,37,75,87,50,86,35,82,66,87,79,53,72,66,58,30,57,74,72,72,53,79,90,131